Protein AF-A0A221IV19-F1 (afdb_monomer)

Secondary structure (DSSP, 8-state):
-HHHIIIIIHHHHHHTTTB-S---SS-----HHHHHTTHHHHHT-EETTEE--TTHHHHHHHHHHHTT--B---TT--------SS--

Solvent-accessible surface area (backbone atoms only — not comparable to full-atom values): 5554 Å² total; per-residue (Å²): 111,68,69,56,42,60,70,42,56,54,29,51,60,29,25,78,71,37,49,31,64,54,58,60,76,72,67,69,87,74,61,62,79,64,47,67,77,42,47,73,62,59,75,64,30,65,56,96,88,36,82,49,74,81,59,50,46,36,51,47,32,46,51,41,47,74,73,70,48,73,34,76,60,66,88,87,66,84,71,78,70,93,73,83,92,66,85,133

Nearest PDB structures (foldseek):
  8smn-assembly1_A  TM=9.337E-01  e=4.784E-03  Xenopus laevis
  8smp-assembly1_A  TM=8.600E-01  e=3.715E-03  Xenopus laevis
  7sp7-assembly1_A  TM=9.077E-01  e=4.654E-02  Paramecium bursaria Chlorella virus CZ-2

pLDDT: mean 92.83, std 5.0, range [69.88, 98.06]

Sequence (88 aa):
MEYWLACNEERAAQARFGAVMCCCGPCAMYCRSALTLLLDQYEAQFFRGKPSDFGEDRHLTILMLKAGFRTEYVSDAIAATVVPDRLG

Structure (mmCIF, N/CA/C/O backbone):
data_AF-A0A221IV19-F1
#
_entry.id   AF-A0A221IV19-F1
#
loop_
_atom_site.group_PDB
_atom_site.id
_atom_site.type_symbol
_atom_site.label_atom_id
_atom_site.label_alt_id
_atom_site.label_comp_id
_atom_site.label_asym_id
_atom_site.label_entity_id
_atom_site.label_seq_id
_atom_site.pdbx_PDB_ins_code
_atom_site.Cartn_x
_atom_site.Cartn_y
_atom_site.Cartn_z
_atom_site.occupancy
_atom_site.B_iso_or_equiv
_atom_site.auth_seq_id
_atom_site.auth_comp_id
_atom_site.auth_asym_id
_atom_site.auth_atom_id
_atom_site.pdbx_PDB_model_num
ATOM 1 N N . MET A 1 1 ? 18.532 0.860 -8.575 1.00 69.88 1 MET A N 1
ATOM 2 C CA . MET A 1 1 ? 18.459 -0.490 -7.971 1.00 69.88 1 MET A CA 1
ATOM 3 C C . MET A 1 1 ? 17.563 -0.487 -6.738 1.00 69.88 1 MET A C 1
ATOM 5 O O . MET A 1 1 ? 16.654 -1.302 -6.689 1.00 69.88 1 MET A O 1
ATOM 9 N N . GLU A 1 2 ? 17.736 0.467 -5.816 1.00 83.56 2 GLU A N 1
ATOM 10 C CA . GLU A 1 2 ? 16.923 0.599 -4.588 1.00 83.56 2 GLU A CA 1
ATOM 11 C C . GLU A 1 2 ? 15.408 0.582 -4.831 1.00 83.56 2 GLU A C 1
ATOM 13 O O . GLU A 1 2 ? 14.704 -0.205 -4.210 1.00 83.56 2 GLU A O 1
ATOM 18 N N . TYR A 1 3 ? 14.909 1.366 -5.795 1.00 83.00 3 TYR A N 1
ATOM 19 C CA . TYR A 1 3 ? 13.476 1.397 -6.116 1.00 83.00 3 TYR A CA 1
ATOM 20 C C . TYR A 1 3 ? 12.909 0.013 -6.461 1.00 83.00 3 TYR A C 1
ATOM 22 O O . TYR A 1 3 ? 11.830 -0.350 -6.004 1.00 83.00 3 TYR A O 1
ATOM 30 N N . TRP A 1 4 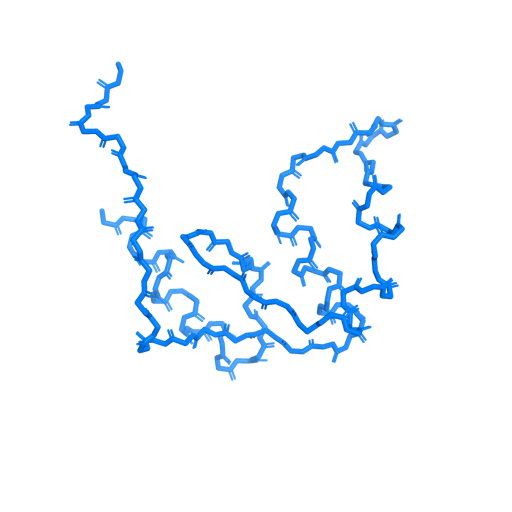? 13.644 -0.772 -7.254 1.00 86.19 4 TRP A N 1
ATOM 31 C CA . TRP A 1 4 ? 13.186 -2.091 -7.681 1.00 86.19 4 TRP A CA 1
ATOM 32 C C . TRP A 1 4 ? 13.167 -3.083 -6.514 1.00 86.19 4 TRP A C 1
ATOM 34 O O . TRP A 1 4 ? 12.191 -3.814 -6.372 1.00 86.19 4 TRP A O 1
ATOM 44 N N . LEU A 1 5 ? 14.191 -3.067 -5.653 1.00 91.19 5 LEU A N 1
ATOM 45 C CA . LEU A 1 5 ? 14.238 -3.906 -4.450 1.00 91.19 5 LEU A CA 1
ATOM 46 C C . LEU A 1 5 ? 13.082 -3.573 -3.497 1.00 91.19 5 LEU A C 1
ATOM 48 O O . LEU A 1 5 ? 12.343 -4.468 -3.092 1.00 91.19 5 LEU A O 1
ATOM 52 N N . ALA A 1 6 ? 12.866 -2.285 -3.223 1.00 87.56 6 ALA A N 1
ATOM 53 C CA . ALA A 1 6 ? 11.790 -1.822 -2.352 1.00 87.56 6 ALA A CA 1
ATOM 54 C C . ALA A 1 6 ? 10.391 -2.127 -2.916 1.00 87.56 6 ALA A C 1
ATOM 56 O O . ALA A 1 6 ? 9.468 -2.445 -2.167 1.00 87.56 6 ALA A O 1
ATOM 57 N N . CYS A 1 7 ? 10.206 -2.038 -4.239 1.00 87.31 7 CYS A N 1
ATOM 58 C CA . CYS A 1 7 ? 8.897 -2.241 -4.865 1.00 87.31 7 CYS A CA 1
ATOM 59 C C . CYS A 1 7 ? 8.577 -3.698 -5.216 1.00 87.31 7 CYS A C 1
ATOM 61 O O . CYS A 1 7 ? 7.409 -3.988 -5.475 1.00 87.31 7 CYS A O 1
ATOM 63 N N . ASN A 1 8 ? 9.566 -4.596 -5.230 1.00 89.88 8 ASN A N 1
ATOM 64 C CA . ASN A 1 8 ? 9.373 -6.000 -5.597 1.00 89.88 8 ASN A CA 1
ATOM 65 C C . ASN A 1 8 ? 9.813 -6.932 -4.466 1.00 89.88 8 ASN A C 1
ATOM 67 O O . ASN A 1 8 ? 8.959 -7.496 -3.789 1.00 89.88 8 ASN A O 1
ATOM 71 N N . GLU A 1 9 ? 11.114 -7.048 -4.201 1.00 94.25 9 GLU A N 1
ATOM 72 C CA . GLU A 1 9 ? 11.658 -8.025 -3.242 1.00 94.25 9 GLU A CA 1
ATOM 73 C C . GLU A 1 9 ? 11.169 -7.797 -1.806 1.00 94.25 9 GLU A C 1
ATOM 75 O O . GLU A 1 9 ? 10.693 -8.724 -1.147 1.00 94.25 9 GLU A O 1
ATOM 80 N N . GLU A 1 10 ? 11.214 -6.555 -1.316 1.00 94.31 10 GLU A N 1
ATOM 81 C CA . GLU A 1 10 ? 10.751 -6.241 0.041 1.00 94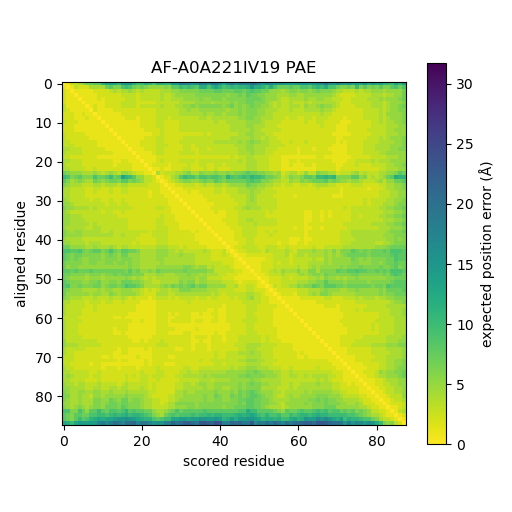.31 10 GLU A CA 1
ATOM 82 C C . GLU A 1 10 ? 9.249 -6.504 0.203 1.00 94.31 10 GLU A C 1
ATOM 84 O O . GLU A 1 10 ? 8.809 -7.027 1.231 1.00 94.31 10 GLU A O 1
ATOM 89 N N . ARG A 1 11 ? 8.448 -6.195 -0.823 1.00 94.12 11 ARG A N 1
ATOM 90 C CA . ARG A 1 11 ? 7.000 -6.444 -0.804 1.00 94.12 11 ARG A CA 1
ATOM 91 C C . ARG A 1 11 ? 6.677 -7.923 -0.912 1.00 94.12 11 ARG A C 1
ATOM 93 O O . ARG A 1 11 ? 5.797 -8.387 -0.196 1.00 94.12 11 ARG A O 1
ATOM 100 N N . ALA A 1 12 ? 7.406 -8.666 -1.739 1.00 94.75 12 ALA A N 1
ATOM 101 C CA . ALA A 1 12 ? 7.285 -10.114 -1.823 1.00 94.75 12 ALA A CA 1
ATOM 102 C C . ALA A 1 12 ? 7.589 -10.769 -0.466 1.00 94.75 12 ALA A C 1
ATOM 104 O O . ALA A 1 12 ? 6.856 -11.656 -0.024 1.00 94.75 12 ALA A O 1
ATOM 105 N N . ALA A 1 13 ? 8.612 -10.285 0.247 1.00 96.38 13 ALA A N 1
ATOM 106 C CA . ALA A 1 13 ? 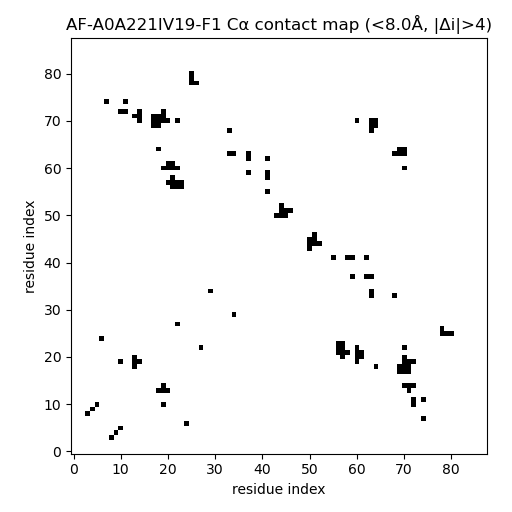8.916 -10.742 1.598 1.00 96.38 13 ALA A CA 1
ATOM 107 C C . ALA A 1 13 ? 7.795 -10.403 2.598 1.00 96.38 13 ALA A C 1
ATOM 109 O O . ALA A 1 13 ? 7.381 -11.270 3.365 1.00 96.38 13 ALA A O 1
ATOM 110 N N . GLN A 1 14 ? 7.260 -9.178 2.575 1.00 96.94 14 GLN A N 1
ATOM 111 C CA . GLN A 1 14 ? 6.156 -8.760 3.454 1.00 96.94 14 GLN A CA 1
ATOM 112 C C . GLN A 1 14 ? 4.842 -9.510 3.165 1.00 96.94 14 GLN A C 1
ATOM 114 O O . GLN A 1 14 ? 4.110 -9.862 4.093 1.00 96.94 14 GLN A O 1
ATOM 119 N N . ALA A 1 15 ? 4.557 -9.812 1.897 1.00 96.19 15 ALA A N 1
ATOM 120 C CA . ALA A 1 15 ? 3.368 -10.551 1.474 1.00 96.19 15 ALA A CA 1
ATOM 121 C C . ALA A 1 15 ? 3.327 -11.979 2.036 1.00 96.19 15 ALA A C 1
ATOM 123 O O . ALA A 1 15 ? 2.255 -12.490 2.346 1.00 96.19 15 ALA A O 1
ATOM 124 N N . ARG A 1 16 ? 4.483 -12.598 2.324 1.00 96.38 16 ARG A N 1
ATOM 125 C CA . ARG A 1 16 ? 4.525 -13.888 3.043 1.00 96.38 16 ARG A CA 1
ATOM 126 C C . ARG A 1 16 ? 3.858 -13.840 4.419 1.00 96.38 16 ARG A C 1
ATOM 128 O O . ARG A 1 16 ? 3.417 -14.871 4.916 1.00 96.38 16 ARG A O 1
ATOM 135 N N . PHE A 1 17 ? 3.762 -12.655 5.014 1.00 96.88 17 PHE A N 1
ATOM 136 C CA . PHE A 1 17 ? 3.059 -12.414 6.271 1.00 96.88 17 PHE A CA 1
ATOM 137 C C . PHE A 1 17 ? 1.645 -11.842 6.060 1.00 96.88 17 PHE A C 1
ATOM 139 O O . PHE A 1 17 ? 0.939 -11.580 7.029 1.00 96.88 17 PHE A O 1
ATOM 146 N N . GLY A 1 18 ? 1.202 -11.652 4.810 1.00 97.12 18 GLY A N 1
ATOM 147 C CA . GLY A 1 18 ? -0.046 -10.965 4.460 1.00 97.12 18 GLY A CA 1
ATOM 148 C C . GLY A 1 18 ? -0.096 -9.512 4.919 1.00 97.12 18 GLY A C 1
ATOM 149 O O . GLY A 1 18 ? -1.177 -9.020 5.246 1.00 97.12 18 GLY A O 1
ATOM 150 N N . ALA A 1 19 ? 1.072 -8.877 5.028 1.00 97.50 19 ALA A N 1
ATOM 151 C CA . ALA A 1 19 ? 1.245 -7.584 5.670 1.00 97.50 19 ALA A CA 1
ATOM 152 C C . ALA A 1 19 ? 2.191 -6.688 4.866 1.00 97.50 19 ALA A C 1
ATOM 154 O O . ALA A 1 19 ? 3.148 -6.135 5.406 1.00 97.50 19 ALA A O 1
ATOM 155 N N . VAL A 1 20 ? 1.938 -6.545 3.560 1.00 97.19 20 VAL A N 1
ATOM 156 C CA . VAL A 1 20 ? 2.579 -5.476 2.781 1.00 97.19 20 VAL A CA 1
ATOM 157 C C . VAL A 1 20 ? 2.218 -4.147 3.436 1.00 97.19 20 VAL A C 1
ATOM 159 O O . VAL A 1 20 ? 1.051 -3.774 3.495 1.00 97.19 20 VAL A O 1
ATOM 162 N N . MET A 1 21 ? 3.220 -3.442 3.954 1.00 94.81 21 MET A N 1
ATOM 163 C CA . MET A 1 21 ? 3.016 -2.283 4.834 1.00 94.81 21 MET A CA 1
ATOM 164 C C . MET A 1 21 ? 2.709 -0.995 4.067 1.00 94.81 21 MET A C 1
ATOM 166 O O . MET A 1 21 ? 2.326 0.012 4.659 1.00 94.81 21 MET A O 1
ATOM 170 N N . CYS A 1 22 ? 2.920 -1.005 2.753 1.00 95.50 22 CYS A N 1
ATOM 171 C CA . CYS A 1 22 ? 2.660 0.126 1.880 1.00 95.50 22 CYS A CA 1
ATOM 172 C C . CYS A 1 22 ? 2.292 -0.378 0.482 1.00 95.50 22 CYS A C 1
ATOM 174 O O . CYS A 1 22 ? 3.167 -0.641 -0.348 1.00 95.50 22 CYS A O 1
ATOM 176 N N . CYS A 1 23 ? 0.996 -0.511 0.223 1.00 95.12 23 CYS A N 1
ATOM 177 C CA . CYS A 1 23 ? 0.460 -0.772 -1.105 1.00 95.12 23 CYS A CA 1
ATOM 178 C C . CYS A 1 23 ? 0.490 0.533 -1.916 1.00 95.12 23 CYS A C 1
ATOM 180 O O . CYS A 1 23 ? -0.499 1.255 -1.975 1.00 9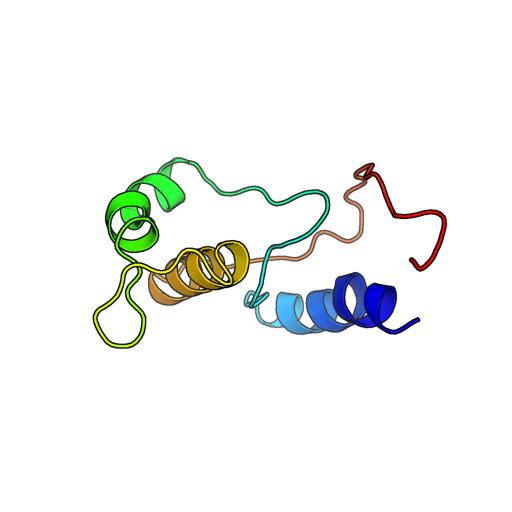5.12 23 CYS A O 1
ATOM 182 N N . CYS A 1 24 ? 1.650 0.835 -2.505 1.00 88.81 24 CYS A N 1
ATOM 183 C CA . CYS A 1 24 ? 1.881 2.014 -3.342 1.00 88.81 24 CYS A CA 1
ATOM 184 C C . CYS A 1 24 ? 2.511 1.656 -4.696 1.00 88.81 24 CYS A C 1
ATOM 186 O O . CYS A 1 24 ? 2.997 0.540 -4.914 1.00 88.81 24 CYS A O 1
ATOM 188 N N . GLY A 1 25 ? 2.590 2.635 -5.593 1.00 82.69 25 GLY A N 1
ATOM 189 C CA . GLY A 1 25 ? 3.227 2.495 -6.902 1.00 82.69 25 GLY A CA 1
ATOM 190 C C . GLY A 1 25 ? 2.209 2.461 -8.044 1.00 82.69 25 GLY A C 1
ATOM 191 O O . GLY A 1 25 ? 1.143 3.056 -7.920 1.00 82.69 25 GLY A O 1
ATOM 192 N N . PRO A 1 26 ? 2.522 1.799 -9.170 1.00 85.31 26 PRO A N 1
ATOM 193 C CA . PRO A 1 26 ? 1.761 1.954 -10.411 1.00 85.31 26 PRO A CA 1
ATOM 194 C C . PRO A 1 26 ? 0.349 1.361 -10.341 1.00 85.31 26 PRO A C 1
ATOM 196 O O . PRO A 1 26 ? -0.510 1.703 -11.149 1.00 85.31 26 PRO A O 1
ATOM 199 N N . CYS A 1 27 ? 0.107 0.445 -9.401 1.00 91.69 27 CYS A N 1
ATOM 200 C CA . CYS A 1 27 ? -1.190 -0.173 -9.202 1.00 91.69 27 CYS A CA 1
ATOM 201 C C . CYS A 1 27 ? -1.345 -0.642 -7.752 1.00 91.69 27 CYS A C 1
ATOM 203 O O . CYS A 1 27 ? -0.518 -1.400 -7.244 1.00 91.69 27 CYS A O 1
ATOM 205 N N . ALA A 1 28 ? -2.427 -0.211 -7.109 1.00 94.69 28 ALA A N 1
ATOM 206 C CA . ALA A 1 28 ? -2.921 -0.746 -5.849 1.00 94.69 28 ALA A CA 1
ATOM 207 C C . ALA A 1 28 ? -4.442 -0.889 -5.962 1.00 94.69 28 ALA A C 1
ATOM 209 O O . ALA A 1 28 ? -5.113 -0.037 -6.547 1.00 94.69 28 ALA A O 1
ATOM 210 N N . MET A 1 29 ? -4.989 -1.980 -5.433 1.00 95.25 29 MET A N 1
ATOM 211 C CA . MET A 1 29 ? -6.420 -2.267 -5.494 1.00 95.25 29 MET A CA 1
ATOM 212 C C . MET A 1 29 ? -6.913 -2.681 -4.116 1.00 95.25 29 MET A C 1
ATOM 214 O O . MET A 1 29 ? -6.281 -3.491 -3.441 1.00 95.25 29 MET A O 1
ATOM 218 N N . TYR A 1 30 ? -8.068 -2.153 -3.723 1.00 95.75 30 TYR A N 1
ATOM 219 C CA . TYR A 1 30 ? -8.704 -2.461 -2.448 1.00 95.75 30 TYR A CA 1
ATOM 220 C C . TYR A 1 30 ? -10.131 -2.938 -2.679 1.00 95.75 30 TYR A C 1
ATOM 222 O O . TYR A 1 30 ? -10.846 -2.430 -3.546 1.00 95.75 30 TYR A O 1
ATOM 230 N N . CYS A 1 31 ? -10.569 -3.904 -1.872 1.00 96.44 31 CYS A N 1
ATOM 231 C CA . CYS A 1 31 ? -11.965 -4.312 -1.869 1.00 96.44 31 CYS A CA 1
ATOM 232 C C . CYS A 1 31 ? -12.829 -3.137 -1.398 1.00 96.44 31 CYS A C 1
ATOM 234 O O . CYS A 1 31 ? -12.618 -2.611 -0.304 1.00 96.44 31 CYS A O 1
ATOM 236 N N . ARG A 1 32 ? -13.815 -2.734 -2.207 1.00 97.50 32 ARG A N 1
ATOM 237 C CA . ARG A 1 32 ? -14.646 -1.554 -1.927 1.00 97.50 32 ARG A CA 1
ATOM 238 C C . ARG A 1 32 ? -15.315 -1.621 -0.558 1.00 97.50 32 ARG A C 1
ATOM 240 O O . ARG A 1 32 ? -15.296 -0.636 0.166 1.00 97.50 32 ARG A O 1
ATOM 247 N N . SER A 1 33 ? -15.881 -2.774 -0.202 1.00 97.88 33 SER A N 1
ATOM 248 C CA . SER A 1 33 ? -16.565 -2.948 1.082 1.00 97.88 33 SER A CA 1
ATOM 249 C C . SER A 1 33 ? -15.622 -2.789 2.274 1.00 97.88 33 SER A C 1
ATOM 251 O O . SER A 1 33 ? -16.043 -2.245 3.285 1.00 97.88 33 SER A O 1
ATOM 253 N N . ALA A 1 34 ? -14.355 -3.202 2.153 1.00 97.06 34 ALA A N 1
ATOM 254 C CA . ALA A 1 34 ? -13.338 -2.974 3.179 1.00 97.06 34 ALA A CA 1
ATOM 255 C C . ALA A 1 34 ? -12.908 -1.500 3.225 1.00 97.06 34 ALA A C 1
ATOM 257 O O . ALA A 1 34 ? -12.841 -0.910 4.297 1.00 97.06 34 ALA A O 1
ATOM 258 N N . LEU A 1 35 ? -12.680 -0.889 2.058 1.00 96.81 35 LEU A N 1
ATOM 259 C CA . LEU A 1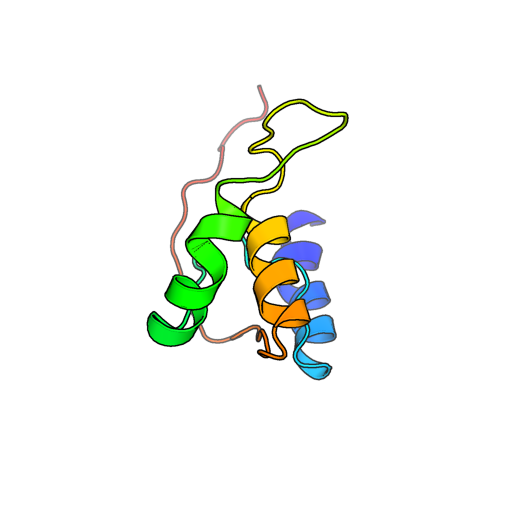 35 ? -12.255 0.506 1.944 1.00 96.81 35 LEU A CA 1
ATOM 260 C C . LEU A 1 35 ? -13.277 1.476 2.533 1.00 96.81 35 LEU A C 1
ATOM 262 O O . LEU A 1 35 ? -12.904 2.350 3.307 1.00 96.81 35 LEU A O 1
ATOM 266 N N . THR A 1 36 ? -14.560 1.305 2.211 1.00 97.56 36 THR A N 1
ATOM 267 C CA . THR A 1 36 ? -15.626 2.197 2.684 1.00 97.56 36 THR A CA 1
ATOM 268 C C . THR A 1 36 ? -15.722 2.255 4.211 1.00 97.56 36 THR A C 1
ATOM 270 O O . THR A 1 36 ? -16.108 3.290 4.736 1.00 97.56 36 THR A O 1
ATOM 273 N N . LEU A 1 37 ? -15.314 1.205 4.936 1.00 97.44 37 LEU A N 1
ATOM 274 C CA . LEU A 1 37 ? -15.289 1.209 6.406 1.00 97.44 37 LEU A CA 1
ATOM 275 C C . LEU A 1 37 ? -14.222 2.143 6.996 1.00 97.44 37 LEU A C 1
ATOM 277 O O . LEU A 1 37 ? -14.284 2.453 8.182 1.00 97.44 37 LEU A O 1
ATOM 281 N N . LEU A 1 38 ? -13.227 2.544 6.200 1.00 96.88 38 LEU A N 1
ATOM 282 C CA . LEU A 1 38 ? -12.023 3.234 6.667 1.00 96.88 38 LEU A CA 1
ATOM 283 C C . LEU A 1 38 ? -11.865 4.645 6.088 1.00 96.88 38 LEU A C 1
ATOM 285 O O . LEU A 1 38 ? -10.960 5.355 6.519 1.00 96.88 38 LEU A O 1
ATOM 289 N N . LEU A 1 39 ? -12.714 5.056 5.136 1.00 95.00 39 LEU A N 1
ATOM 290 C CA . LEU A 1 39 ? -12.585 6.341 4.432 1.00 95.00 39 LEU A CA 1
ATOM 291 C C . LEU A 1 39 ? -12.604 7.539 5.388 1.00 95.00 39 LEU A C 1
ATOM 293 O O . LEU A 1 39 ? -11.715 8.380 5.306 1.00 95.00 39 LEU A O 1
ATOM 297 N N . ASP A 1 40 ? -13.526 7.560 6.353 1.00 94.69 40 ASP A N 1
ATOM 298 C CA . ASP A 1 40 ? -13.618 8.653 7.330 1.00 94.69 40 ASP A CA 1
ATOM 299 C C . ASP A 1 40 ? -12.316 8.812 8.134 1.00 94.69 40 ASP A C 1
ATOM 301 O O . ASP A 1 40 ? -11.860 9.923 8.401 1.00 94.69 40 ASP A O 1
ATOM 305 N N . GLN A 1 41 ? -11.686 7.694 8.510 1.00 94.19 41 GLN A N 1
ATOM 306 C CA . GLN A 1 41 ? -10.425 7.711 9.251 1.00 94.19 41 GLN A CA 1
ATOM 307 C C . GLN A 1 41 ? -9.237 8.075 8.355 1.00 94.19 41 GLN A C 1
ATOM 309 O O . GLN A 1 41 ? -8.328 8.766 8.809 1.00 94.19 41 GLN A O 1
ATOM 314 N N . TYR A 1 42 ? -9.251 7.601 7.111 1.00 93.94 42 TYR A N 1
ATOM 315 C CA . TYR A 1 42 ? -8.237 7.895 6.107 1.00 93.94 42 TYR A CA 1
ATOM 316 C C . TYR A 1 42 ? -8.176 9.395 5.780 1.00 93.94 42 TYR A C 1
ATOM 318 O O . TYR A 1 42 ? -7.092 9.972 5.743 1.00 93.94 42 TYR A O 1
ATOM 326 N N . GLU A 1 43 ? -9.330 10.042 5.600 1.00 92.38 43 GLU A N 1
ATOM 327 C CA . GLU A 1 43 ? -9.418 11.477 5.297 1.00 92.38 43 GLU A CA 1
ATOM 328 C C . GLU A 1 43 ? -9.063 12.357 6.506 1.00 92.38 43 GLU A C 1
ATOM 330 O O . GLU A 1 43 ? -8.547 13.466 6.355 1.00 92.38 43 GLU A O 1
ATOM 335 N N . ALA A 1 44 ? -9.288 11.857 7.723 1.00 92.62 44 ALA A N 1
ATOM 336 C CA . ALA A 1 44 ? -9.024 12.567 8.970 1.00 92.62 44 ALA A CA 1
ATOM 337 C C . ALA A 1 44 ? -7.603 12.326 9.523 1.00 92.62 44 ALA A C 1
ATOM 339 O O .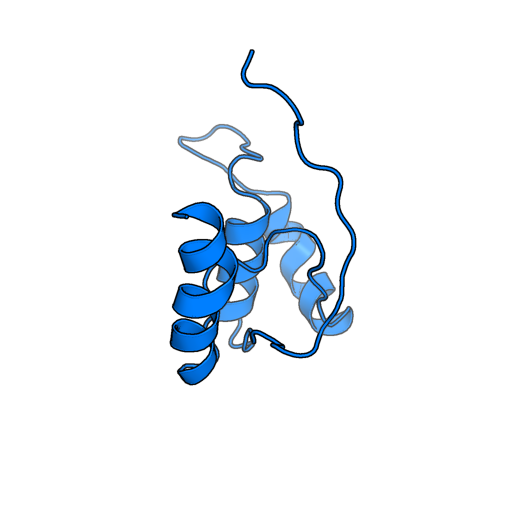 ALA A 1 44 ? -7.414 12.237 10.741 1.00 92.62 44 ALA A O 1
ATOM 340 N N . GLN A 1 45 ? -6.582 12.224 8.665 1.00 90.81 45 GLN A N 1
ATOM 341 C CA . GLN A 1 45 ? -5.195 12.105 9.120 1.00 90.81 45 GLN A CA 1
ATOM 342 C C . GLN A 1 45 ? -4.669 13.444 9.669 1.00 90.81 45 GLN A C 1
ATOM 344 O O . GLN A 1 45 ? -4.627 14.461 8.975 1.00 90.81 45 GLN A O 1
ATOM 349 N N . PHE A 1 46 ? -4.172 13.427 10.913 1.00 91.38 46 PHE A N 1
ATOM 350 C CA . PHE A 1 46 ? -3.494 14.566 11.538 1.00 91.38 46 PHE A CA 1
ATOM 351 C C . PHE A 1 46 ? -2.074 14.211 11.973 1.00 91.38 46 PHE A C 1
ATOM 353 O O . PHE A 1 46 ? -1.837 13.199 12.633 1.00 91.38 46 PHE A O 1
ATOM 360 N N . PHE A 1 47 ? -1.131 15.112 11.707 1.00 89.94 47 PHE A N 1
ATOM 361 C CA . PHE A 1 47 ? 0.215 15.071 12.262 1.00 89.94 47 PHE A CA 1
ATOM 362 C C . PHE A 1 47 ? 0.470 16.331 13.087 1.00 89.94 47 PHE A C 1
ATOM 364 O O . PHE A 1 47 ? 0.381 17.455 12.592 1.00 89.94 47 PHE A O 1
ATOM 371 N N . ARG A 1 48 ? 0.770 16.149 14.381 1.00 93.25 48 ARG A N 1
ATOM 372 C CA . ARG A 1 48 ? 0.991 17.248 15.346 1.00 93.25 48 ARG A CA 1
ATOM 373 C C . ARG A 1 48 ? -0.148 18.286 15.344 1.00 93.25 48 ARG A C 1
ATOM 375 O O . ARG A 1 48 ? 0.100 19.488 15.384 1.00 93.25 48 ARG A O 1
ATOM 382 N N . GLY A 1 49 ? -1.391 17.803 15.278 1.00 92.88 49 GLY A N 1
ATOM 383 C CA . GLY A 1 49 ? -2.602 18.630 15.307 1.00 92.88 49 GLY A CA 1
ATOM 384 C C . GLY A 1 49 ? -2.928 19.354 13.997 1.00 92.88 49 GLY A C 1
ATOM 385 O O . GLY A 1 49 ? -3.873 20.135 13.968 1.00 92.88 49 GLY A O 1
ATOM 386 N N . LYS A 1 50 ? -2.179 19.108 12.917 1.00 92.94 50 LYS A N 1
ATOM 387 C CA . LYS A 1 50 ? -2.462 19.651 11.583 1.00 92.94 50 LYS A CA 1
ATOM 388 C C . LYS A 1 50 ? -2.919 18.538 10.642 1.00 92.94 50 LYS A C 1
ATOM 390 O O . LYS A 1 50 ? -2.334 17.456 10.727 1.00 92.94 50 LYS A O 1
ATOM 395 N N . PRO A 1 51 ? -3.903 18.783 9.759 1.00 92.44 51 PRO A N 1
ATOM 396 C CA . PRO A 1 51 ? -4.225 17.852 8.684 1.00 92.44 51 PRO A CA 1
ATOM 397 C C . PRO A 1 51 ? -2.965 17.509 7.888 1.00 92.44 51 PRO A C 1
ATOM 399 O O . PRO A 1 51 ? -2.120 18.382 7.662 1.00 92.44 51 PRO A O 1
ATOM 402 N N . SER A 1 52 ? -2.811 16.245 7.512 1.00 89.81 52 SER A N 1
ATOM 403 C CA . SER A 1 52 ? -1.662 15.785 6.740 1.00 89.81 52 SER A CA 1
ATOM 404 C C . SER A 1 52 ? -2.095 14.730 5.739 1.00 89.81 52 SER A C 1
ATOM 406 O O . SER A 1 52 ? -2.670 13.722 6.122 1.00 89.81 52 SER A O 1
ATOM 408 N N . ASP A 1 53 ? -1.744 14.942 4.482 1.00 86.94 53 ASP A N 1
ATOM 409 C CA . ASP A 1 53 ? -1.866 14.006 3.359 1.00 86.94 53 ASP A CA 1
ATOM 410 C C . ASP A 1 53 ? -0.564 1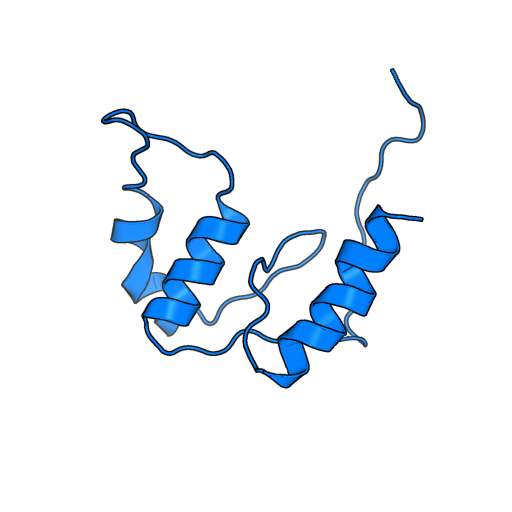3.220 3.108 1.00 86.94 53 ASP A C 1
ATOM 412 O O . ASP A 1 53 ? -0.488 12.344 2.251 1.00 86.94 53 ASP A O 1
ATOM 416 N N . PHE A 1 54 ? 0.488 13.490 3.885 1.00 89.62 54 PHE A N 1
ATOM 417 C CA . PHE A 1 54 ? 1.778 12.849 3.690 1.00 89.62 54 PHE A CA 1
ATOM 418 C C . PHE A 1 54 ? 1.699 11.339 3.945 1.00 89.62 54 PHE A C 1
ATOM 420 O O . PHE A 1 54 ? 1.282 10.887 5.015 1.00 89.62 54 PHE A O 1
ATOM 427 N N . GLY A 1 55 ? 2.186 10.557 2.978 1.00 90.12 55 GLY A N 1
ATOM 428 C CA . GLY A 1 55 ? 2.249 9.102 3.087 1.00 90.12 55 GLY A CA 1
ATOM 429 C C . GLY A 1 55 ? 0.884 8.415 3.015 1.00 90.12 55 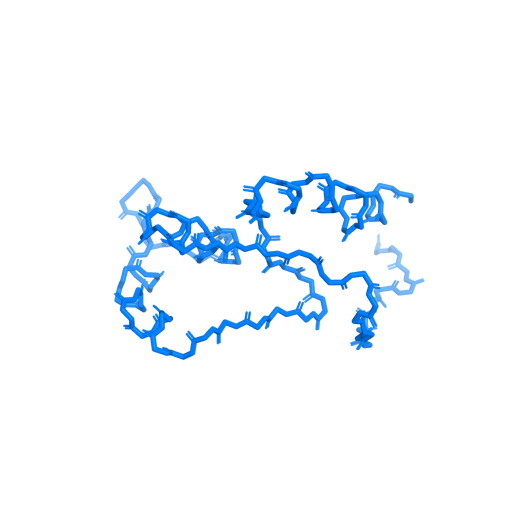GLY A C 1
ATOM 430 O O . GLY A 1 55 ? 0.731 7.352 3.614 1.00 90.12 55 GLY A O 1
ATOM 431 N N . GLU A 1 56 ? -0.070 9.005 2.293 1.00 93.31 56 GLU A N 1
ATOM 432 C CA . GLU A 1 56 ? -1.445 8.528 2.087 1.00 93.31 56 GLU A CA 1
ATOM 433 C C . GLU A 1 56 ? -1.565 7.016 1.810 1.00 93.31 56 GLU A C 1
ATOM 435 O O . GLU A 1 56 ? -2.299 6.321 2.512 1.00 93.31 56 GLU A O 1
ATOM 440 N N . ASP A 1 57 ? -0.768 6.464 0.887 1.00 94.81 57 ASP A N 1
ATOM 441 C CA . ASP A 1 57 ? -0.797 5.036 0.552 1.00 94.81 57 ASP A CA 1
ATOM 442 C C . ASP A 1 57 ? -0.451 4.162 1.758 1.00 94.81 57 ASP A C 1
ATOM 444 O O . ASP A 1 57 ? -1.122 3.170 2.064 1.00 94.81 57 ASP A O 1
ATOM 448 N N . ARG A 1 58 ? 0.618 4.538 2.472 1.00 95.00 58 ARG A N 1
ATOM 449 C CA . ARG A 1 58 ? 1.054 3.831 3.678 1.00 95.00 58 ARG A CA 1
ATOM 450 C C . ARG A 1 58 ? -0.001 3.971 4.761 1.00 95.00 58 ARG A C 1
ATOM 452 O O . ARG A 1 58 ? -0.303 2.988 5.427 1.00 95.00 58 ARG A O 1
ATOM 459 N N . HIS A 1 59 ? -0.566 5.162 4.934 1.00 95.38 59 HIS A N 1
ATOM 460 C CA . HIS A 1 59 ? -1.617 5.395 5.912 1.00 95.38 59 HIS A CA 1
ATOM 461 C C . HIS A 1 59 ? -2.814 4.473 5.671 1.00 95.38 59 HIS A C 1
ATOM 463 O O . HIS A 1 59 ? -3.173 3.704 6.565 1.00 95.38 59 HIS A O 1
ATOM 469 N N . LEU A 1 60 ? -3.353 4.467 4.449 1.00 96.19 60 LEU A N 1
ATOM 470 C CA . LEU A 1 60 ? -4.473 3.613 4.071 1.00 96.19 60 LEU A CA 1
ATOM 471 C C . LEU A 1 60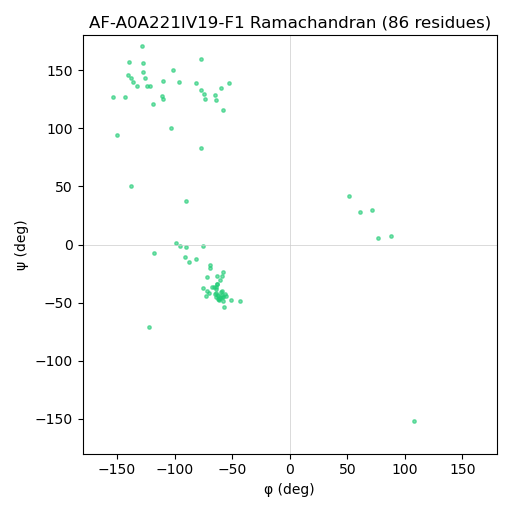 ? -4.153 2.127 4.262 1.00 96.19 60 LEU A C 1
ATOM 473 O O . LEU A 1 60 ? -4.944 1.386 4.845 1.00 96.19 60 LEU A O 1
ATOM 477 N N . THR A 1 61 ? -2.966 1.695 3.832 1.00 97.12 61 THR A N 1
ATOM 478 C CA . THR A 1 61 ? -2.513 0.306 3.995 1.00 97.12 61 THR A CA 1
ATOM 479 C C . THR A 1 61 ? -2.470 -0.099 5.471 1.00 97.12 61 THR A C 1
ATOM 481 O O . THR A 1 61 ? -2.939 -1.171 5.851 1.00 97.12 61 THR A O 1
ATOM 484 N N . ILE A 1 62 ? -1.955 0.776 6.336 1.00 96.44 62 ILE A N 1
ATOM 485 C CA . ILE A 1 62 ? -1.894 0.532 7.779 1.00 96.44 62 ILE A CA 1
ATOM 486 C C . ILE A 1 62 ? -3.292 0.504 8.402 1.00 96.44 62 ILE A C 1
ATOM 488 O O . ILE A 1 62 ? -3.521 -0.300 9.306 1.00 96.44 62 ILE A O 1
ATOM 492 N N . LEU A 1 63 ? -4.233 1.333 7.939 1.00 96.88 63 LEU A N 1
ATOM 493 C CA . LEU A 1 63 ? -5.626 1.261 8.387 1.00 96.88 63 LEU A CA 1
ATOM 494 C C . LEU A 1 63 ? -6.262 -0.086 8.026 1.00 96.88 63 LEU A C 1
ATOM 496 O O . LEU A 1 63 ? -6.891 -0.702 8.884 1.00 96.88 63 LEU A O 1
ATOM 500 N N . MET A 1 64 ? -6.033 -0.581 6.806 1.00 98.00 64 MET A N 1
ATOM 501 C CA . MET A 1 64 ? -6.513 -1.899 6.370 1.00 98.00 64 MET A CA 1
ATOM 502 C C . MET A 1 64 ? -5.988 -3.017 7.275 1.00 98.00 64 MET A C 1
ATOM 504 O O . MET A 1 64 ? -6.767 -3.832 7.770 1.00 98.00 64 MET A O 1
ATOM 508 N N . LEU A 1 65 ? -4.680 -3.017 7.548 1.00 98.00 65 LEU A N 1
ATOM 509 C CA . LEU A 1 65 ? -4.045 -4.002 8.428 1.00 98.00 65 LEU A CA 1
ATOM 510 C C . LEU A 1 65 ? -4.564 -3.906 9.870 1.00 98.00 65 LEU A C 1
ATOM 512 O O . LEU A 1 65 ? -4.857 -4.924 10.492 1.00 98.00 65 LEU A O 1
ATOM 516 N N . LYS A 1 66 ? -4.737 -2.689 10.403 1.00 97.25 66 LYS A N 1
ATOM 517 C CA . LYS A 1 66 ? -5.310 -2.463 11.743 1.00 97.25 66 LYS A CA 1
ATOM 518 C C . LYS A 1 66 ? -6.755 -2.942 11.859 1.00 97.25 66 LYS A C 1
ATOM 520 O O . LYS A 1 66 ? -7.145 -3.410 12.923 1.00 97.25 66 LYS A O 1
ATOM 525 N N . ALA A 1 67 ? -7.527 -2.842 10.781 1.00 97.50 67 ALA A N 1
ATOM 526 C CA . ALA A 1 67 ? -8.887 -3.363 10.703 1.00 97.50 67 ALA A CA 1
ATOM 527 C C . ALA A 1 67 ? -8.944 -4.899 10.558 1.00 97.50 67 ALA A C 1
ATOM 529 O O . ALA A 1 67 ? -10.032 -5.470 10.528 1.00 97.50 67 ALA A O 1
ATOM 530 N N . GLY A 1 68 ? -7.791 -5.577 10.493 1.00 97.31 68 GLY A N 1
ATOM 531 C CA . GLY A 1 68 ? -7.687 -7.033 10.405 1.00 97.31 68 GLY A CA 1
ATOM 532 C C . GLY A 1 68 ? -7.730 -7.584 8.978 1.00 97.31 68 GLY A C 1
ATOM 533 O O . GLY A 1 68 ? -7.782 -8.802 8.802 1.00 97.31 68 GLY A O 1
ATOM 534 N N . PHE A 1 69 ? -7.699 -6.724 7.956 1.00 98.06 69 PHE A N 1
ATOM 535 C CA . PHE A 1 69 ? -7.553 -7.166 6.570 1.00 98.06 69 PHE A CA 1
ATOM 536 C C . PHE A 1 69 ? -6.101 -7.537 6.264 1.00 98.06 69 PHE A C 1
ATOM 538 O O . PHE A 1 69 ? -5.173 -7.107 6.945 1.00 98.06 69 PHE A O 1
ATOM 545 N N . ARG A 1 70 ? -5.904 -8.334 5.211 1.00 97.81 70 ARG A N 1
ATOM 546 C CA . ARG A 1 70 ? -4.577 -8.694 4.697 1.00 97.81 70 ARG A CA 1
ATOM 547 C C . ARG A 1 70 ? -4.252 -7.874 3.459 1.00 97.81 70 ARG A C 1
ATOM 549 O O . ARG A 1 70 ? -5.147 -7.530 2.687 1.00 97.81 70 ARG A O 1
ATOM 556 N N . THR A 1 71 ? -2.968 -7.622 3.253 1.00 97.69 71 THR A N 1
ATOM 557 C CA . THR A 1 71 ? -2.442 -6.982 2.047 1.00 97.69 71 THR A CA 1
ATOM 558 C C . THR A 1 71 ? -1.381 -7.867 1.414 1.00 97.69 71 THR A C 1
ATOM 560 O O . THR A 1 71 ? -0.538 -8.452 2.095 1.00 97.69 71 THR A O 1
ATOM 563 N N . GLU A 1 72 ? -1.446 -7.991 0.093 1.00 96.38 72 GLU A N 1
ATOM 564 C CA . GLU A 1 72 ? -0.666 -8.958 -0.676 1.00 96.38 72 GLU A CA 1
ATOM 565 C C . GLU A 1 72 ? 0.091 -8.259 -1.806 1.00 96.38 72 GLU A C 1
ATOM 567 O O . GLU A 1 72 ? -0.304 -7.190 -2.280 1.00 96.38 72 GLU A O 1
ATOM 572 N N . TYR A 1 73 ? 1.179 -8.884 -2.248 1.00 95.56 73 TYR A N 1
ATOM 573 C CA . TYR A 1 73 ? 1.915 -8.497 -3.447 1.00 95.56 73 TYR A CA 1
ATOM 574 C C . TYR A 1 73 ? 1.700 -9.563 -4.521 1.00 95.56 73 TYR A C 1
ATOM 576 O O . TYR A 1 73 ? 1.949 -10.744 -4.287 1.00 95.56 73 TYR A O 1
ATOM 584 N N . VAL A 1 74 ? 1.227 -9.142 -5.695 1.00 94.44 74 VAL A N 1
ATOM 585 C CA . VAL A 1 74 ? 0.945 -10.031 -6.828 1.00 94.44 74 VAL A CA 1
ATOM 586 C C . VAL A 1 74 ? 2.070 -9.878 -7.847 1.00 94.44 74 VAL A C 1
ATOM 588 O O . VAL A 1 74 ? 2.079 -8.912 -8.605 1.00 94.44 74 VAL A O 1
ATOM 591 N N . SER A 1 75 ? 3.019 -10.818 -7.861 1.00 91.88 75 SER A N 1
ATOM 592 C CA . SER A 1 75 ? 4.211 -10.767 -8.728 1.00 91.88 75 SER A CA 1
ATOM 593 C C . SER A 1 75 ? 3.885 -10.740 -10.220 1.00 91.88 75 SER A C 1
ATOM 595 O O . SER A 1 75 ? 4.623 -10.153 -11.004 1.00 91.88 75 SER A O 1
ATOM 597 N N . ASP A 1 76 ? 2.770 -11.360 -10.600 1.00 93.69 76 ASP A N 1
ATOM 598 C CA . ASP A 1 76 ? 2.377 -11.527 -12.000 1.00 93.69 76 ASP A CA 1
ATOM 599 C C . ASP A 1 76 ? 1.519 -10.350 -12.501 1.00 93.69 76 ASP A C 1
ATOM 601 O O . ASP A 1 76 ? 1.117 -10.314 -13.665 1.00 93.69 76 ASP A O 1
ATOM 605 N N . ALA A 1 77 ? 1.212 -9.381 -11.629 1.00 92.25 77 ALA A N 1
ATOM 606 C CA . ALA A 1 77 ? 0.462 -8.191 -12.002 1.00 92.25 77 ALA A CA 1
ATOM 607 C C . ALA A 1 77 ? 1.342 -7.232 -12.814 1.00 92.25 77 ALA A C 1
ATOM 609 O O . ALA A 1 77 ? 2.437 -6.853 -12.401 1.00 92.25 77 ALA A O 1
ATOM 610 N N . ILE A 1 78 ? 0.826 -6.791 -13.961 1.00 91.44 78 ILE A N 1
ATOM 611 C CA . ILE A 1 78 ? 1.519 -5.874 -14.868 1.00 91.44 78 ILE A CA 1
ATOM 612 C C . ILE A 1 78 ? 0.805 -4.525 -14.845 1.00 91.44 78 ILE A C 1
ATOM 614 O O . ILE A 1 78 ? -0.401 -4.446 -15.076 1.00 91.44 78 ILE A O 1
ATOM 618 N N . ALA A 1 79 ? 1.564 -3.457 -14.608 1.00 91.69 79 ALA A N 1
ATOM 619 C CA . ALA A 1 79 ? 1.082 -2.084 -14.667 1.00 91.69 79 ALA A CA 1
ATOM 620 C C . ALA A 1 79 ? 2.110 -1.190 -15.368 1.00 91.69 79 ALA A C 1
ATOM 622 O O . ALA A 1 79 ? 3.317 -1.359 -15.194 1.00 91.69 79 ALA A O 1
ATOM 623 N N . ALA A 1 80 ? 1.627 -0.228 -16.153 1.00 90.94 80 ALA A N 1
ATOM 624 C CA . ALA A 1 80 ? 2.458 0.791 -16.781 1.00 90.94 80 ALA A CA 1
ATOM 625 C C . ALA A 1 80 ? 2.445 2.066 -15.931 1.00 90.94 80 ALA A C 1
ATOM 627 O O . ALA A 1 80 ? 1.401 2.464 -15.420 1.00 90.94 80 ALA A O 1
ATOM 628 N N . THR A 1 81 ? 3.595 2.724 -15.806 1.00 88.00 81 THR A N 1
ATOM 629 C CA . THR A 1 81 ? 3.706 4.032 -15.155 1.00 88.00 81 THR A CA 1
ATOM 630 C C . THR A 1 81 ? 4.660 4.925 -15.917 1.00 88.00 81 THR A C 1
ATOM 632 O O . THR A 1 81 ? 5.539 4.455 -16.639 1.00 88.00 81 THR A O 1
ATOM 635 N N . VAL A 1 82 ? 4.491 6.226 -15.726 1.00 90.06 82 VAL A N 1
ATOM 636 C CA . VAL A 1 82 ? 5.462 7.225 -16.154 1.00 90.06 82 VAL A CA 1
ATOM 637 C C . VAL A 1 82 ? 6.571 7.289 -15.107 1.00 90.06 82 VAL A C 1
ATOM 639 O O . VAL A 1 82 ? 6.302 7.226 -13.906 1.00 90.06 82 VAL A O 1
ATOM 642 N N . VAL A 1 83 ? 7.816 7.397 -15.561 1.00 85.94 83 VAL A N 1
ATOM 643 C CA . VAL A 1 83 ? 8.990 7.633 -14.715 1.00 85.94 83 VAL A CA 1
ATOM 644 C C . VAL A 1 83 ? 9.762 8.834 -15.263 1.00 85.94 83 VAL A C 1
ATOM 646 O O . VAL A 1 83 ? 9.740 9.045 -16.478 1.00 85.94 83 VAL A O 1
ATOM 649 N N . PRO A 1 84 ? 10.436 9.627 -14.414 1.00 89.25 84 PRO A N 1
ATOM 650 C CA . PRO A 1 84 ? 11.336 10.669 -14.891 1.00 89.25 84 PRO A CA 1
ATOM 651 C C . PRO A 1 84 ? 12.458 10.065 -15.745 1.00 89.25 84 PRO A C 1
ATOM 653 O O . PRO A 1 84 ? 13.061 9.064 -15.359 1.00 89.25 84 PRO A O 1
ATOM 656 N N . ASP A 1 85 ? 12.753 10.680 -16.889 1.00 90.69 85 ASP A N 1
ATOM 657 C CA . ASP A 1 85 ? 13.854 10.284 -17.778 1.00 90.69 85 ASP A CA 1
ATOM 658 C C . ASP A 1 85 ? 15.165 11.025 -17.459 1.00 90.69 85 ASP A C 1
ATOM 660 O O . ASP A 1 85 ? 16.229 10.668 -17.968 1.00 90.69 85 ASP A O 1
ATOM 664 N N . ARG A 1 86 ? 15.097 12.058 -16.609 1.00 90.31 86 ARG A N 1
ATOM 665 C CA . ARG A 1 86 ? 16.227 12.889 -16.185 1.00 90.31 86 ARG A CA 1
ATOM 666 C C . ARG A 1 86 ? 16.123 13.220 -14.703 1.00 90.31 86 ARG A C 1
ATOM 668 O O . ARG A 1 86 ? 15.033 13.424 -14.170 1.00 90.31 86 ARG A O 1
ATOM 675 N N . LEU A 1 87 ? 17.280 13.304 -14.058 1.00 84.31 87 LEU A N 1
ATOM 676 C CA . LEU A 1 87 ? 17.421 13.976 -12.770 1.00 84.31 87 LEU A CA 1
ATOM 677 C C . LEU A 1 87 ? 17.437 15.487 -13.042 1.00 84.31 87 LEU A C 1
ATOM 679 O O . LEU A 1 87 ? 18.096 15.918 -13.990 1.00 84.31 87 LEU A O 1
ATOM 683 N N . GLY A 1 88 ? 16.657 16.247 -12.270 1.00 75.12 88 GLY A N 1
ATOM 684 C CA . GLY A 1 88 ? 16.638 17.712 -12.330 1.00 75.12 88 GLY A CA 1
ATOM 685 C C . GLY A 1 88 ? 17.944 18.332 -11.858 1.00 75.12 88 GLY A C 1
ATOM 686 O O . GLY A 1 88 ? 18.577 17.736 -10.957 1.00 75.12 88 GLY A O 1
#

Foldseek 3Di:
DVVCCLQAVVQQVCQVVLQSQFQDDQDDDDDPVLQVVCVVVLQQDDDPNHGDCPSSRNSSSVSSVVVVHGHHDDNPDDGDDDDDPDDD

Radius of gyration: 14.54 Å; Cα contacts (8 Å, |Δi|>4): 72; chains: 1; bounding box: 35×34×33 Å

Mean predicted aligned error: 3.68 Å